Protein AF-A0A2L2Z9X3-F1 (afdb_monomer)

Secondary structure (DSSP, 8-state):
-EEEEEEEE--S-SSBS-SEEEEEEEEE----SS-TT---S-EEEEEEEPPP-BPTT--TTS----

Mean predicted aligned error: 6.76 Å

InterPro domains:
  IPR002164 Nucleosome assembly protein [PF00956] (3-66)
  IPR002164 Nucleosome assembly protein [PTHR11875] (3-66)
  IPR037231 NAP-like superfamily [SSF143113] (2-66)

Sequence (66 aa):
PMSCTLDFFFEPIEYLTNSVLSKEFGLKCVRDPADVFSFEVPEIVKAKGSTIDWNKVKNVTVKTIK

Nearest PDB structures (foldseek):
  6k0c-assembly1_A  TM=8.417E-01  e=1.845E-04  Caenorhabditis elegans
  8xaa-assembly2_G  TM=8.644E-01  e=4.111E-04  Caenorhabditis elegans
  6k09-assembly1_B  TM=8.715E-01  e=5.169E-04  Caenorhabditis elegans
  8xaa-assembly1_E  TM=8.659E-01  e=5.169E-04  Caenorhabditis elegans
  6k00-assembly1_A  TM=8.412E-01  e=6.138E-04  Caenorhabditis elegans

pLDDT: mean 87.35, std 10.86, range [58.31, 97.62]

Organism: Parasteatoda tepidariorum (NCBI:txid114398)

Structure (mmCIF, N/CA/C/O backbone):
data_AF-A0A2L2Z9X3-F1
#
_entry.id   AF-A0A2L2Z9X3-F1
#
loop_
_atom_site.group_PDB
_atom_site.id
_atom_site.type_symbol
_atom_site.label_atom_id
_atom_site.label_alt_id
_atom_site.label_comp_id
_atom_site.label_asym_id
_atom_site.label_entity_id
_atom_site.label_seq_id
_atom_site.pdbx_PDB_ins_code
_atom_site.Cartn_x
_atom_site.Cartn_y
_atom_site.Cartn_z
_atom_site.occupancy
_atom_site.B_iso_or_equiv
_atom_site.auth_seq_id
_atom_site.auth_comp_id
_atom_site.auth_asym_id
_atom_site.auth_atom_id
_atom_site.pdbx_PDB_model_num
ATOM 1 N N . PRO A 1 1 ? 13.294 -8.362 -12.179 1.00 65.44 1 PRO A N 1
ATOM 2 C CA . PRO A 1 1 ? 12.479 -7.251 -11.627 1.00 65.44 1 PRO A CA 1
ATOM 3 C C . PRO A 1 1 ? 12.966 -6.917 -10.218 1.00 65.44 1 PRO A C 1
ATOM 5 O O . PRO A 1 1 ? 12.955 -7.798 -9.367 1.00 65.44 1 PRO A O 1
ATOM 8 N N . MET A 1 2 ? 13.474 -5.702 -10.005 1.00 86.88 2 MET A N 1
ATOM 9 C CA . MET A 1 2 ? 13.800 -5.248 -8.652 1.00 86.88 2 MET A CA 1
ATOM 10 C C . MET A 1 2 ? 12.501 -4.843 -7.959 1.00 86.88 2 MET A C 1
ATOM 12 O O . MET A 1 2 ? 11.608 -4.288 -8.596 1.00 86.88 2 MET A O 1
ATOM 16 N N . SER A 1 3 ? 12.378 -5.131 -6.671 1.00 90.00 3 SER A N 1
ATOM 17 C CA . SER A 1 3 ? 11.251 -4.679 -5.863 1.00 90.00 3 SER A CA 1
ATOM 18 C C . SER A 1 3 ? 11.731 -4.263 -4.484 1.00 90.00 3 SER A C 1
ATOM 20 O O . SER A 1 3 ? 12.675 -4.841 -3.950 1.00 90.00 3 SER A O 1
ATOM 22 N N . CYS A 1 4 ? 11.077 -3.258 -3.920 1.00 91.50 4 CYS A N 1
ATOM 23 C CA . CYS A 1 4 ? 11.280 -2.801 -2.555 1.00 91.50 4 CYS A CA 1
ATOM 24 C C . CYS A 1 4 ? 9.954 -2.927 -1.804 1.00 91.50 4 CYS A C 1
ATOM 26 O O . CYS A 1 4 ? 8.924 -2.491 -2.319 1.00 91.50 4 CYS A O 1
ATOM 28 N N . THR A 1 5 ? 9.975 -3.510 -0.610 1.00 95.69 5 THR A N 1
ATOM 29 C CA . THR A 1 5 ? 8.784 -3.659 0.233 1.00 95.69 5 THR A CA 1
ATOM 30 C C . THR A 1 5 ? 8.973 -2.863 1.513 1.00 95.69 5 THR A C 1
ATOM 32 O O . THR A 1 5 ? 10.006 -2.978 2.168 1.00 95.69 5 THR A O 1
ATOM 35 N N . LEU A 1 6 ? 7.980 -2.041 1.848 1.00 97.12 6 LEU A N 1
ATOM 36 C CA . LEU A 1 6 ? 7.893 -1.332 3.118 1.00 97.12 6 LEU A CA 1
ATOM 37 C C . LEU A 1 6 ? 6.832 -2.003 3.984 1.00 97.12 6 LEU A C 1
ATOM 39 O O . LEU A 1 6 ? 5.662 -2.043 3.594 1.00 97.12 6 LEU A O 1
ATOM 43 N N . ASP A 1 7 ? 7.249 -2.466 5.158 1.00 97.50 7 ASP A N 1
ATOM 44 C CA . ASP A 1 7 ? 6.375 -3.055 6.165 1.00 97.50 7 ASP A CA 1
ATOM 45 C C . ASP A 1 7 ? 6.162 -2.081 7.324 1.00 97.50 7 ASP A C 1
ATOM 47 O O . ASP A 1 7 ? 7.107 -1.542 7.905 1.00 97.50 7 ASP A O 1
ATOM 51 N N . PHE A 1 8 ? 4.896 -1.861 7.657 1.00 96.94 8 PHE A N 1
ATOM 52 C CA . PHE A 1 8 ? 4.452 -1.017 8.755 1.00 96.94 8 PHE A CA 1
ATOM 53 C C . PHE A 1 8 ? 3.878 -1.919 9.842 1.00 96.94 8 PHE A C 1
ATOM 55 O O . PHE A 1 8 ? 2.828 -2.532 9.644 1.00 96.94 8 PHE A O 1
ATOM 62 N N . PHE A 1 9 ? 4.579 -2.009 10.970 1.00 97.19 9 PHE A N 1
ATOM 63 C CA . PHE A 1 9 ? 4.186 -2.832 12.109 1.00 97.19 9 PHE A CA 1
ATOM 64 C C . PHE A 1 9 ? 3.298 -2.029 13.055 1.00 97.19 9 PHE A C 1
ATOM 66 O O . PHE A 1 9 ? 3.640 -0.910 13.440 1.00 97.19 9 PHE A O 1
ATOM 73 N N . PHE A 1 10 ? 2.171 -2.617 13.434 1.00 95.50 10 PHE A N 1
ATOM 74 C CA . PHE A 1 10 ? 1.203 -2.040 14.351 1.00 95.50 10 PHE A CA 1
ATOM 75 C C . PHE A 1 10 ? 1.045 -2.950 15.562 1.00 95.50 10 PHE A C 1
ATOM 77 O O . PHE A 1 10 ? 0.870 -4.164 15.436 1.00 95.50 10 PHE A O 1
ATOM 84 N N . GLU A 1 11 ? 1.058 -2.346 16.744 1.00 95.81 11 GLU A N 1
ATOM 85 C CA . GLU A 1 11 ? 0.483 -2.985 17.922 1.00 95.81 11 GLU A CA 1
ATOM 86 C C . GLU A 1 11 ? -1.044 -3.101 17.762 1.00 95.81 11 GLU A C 1
ATOM 88 O O . GLU A 1 11 ? -1.632 -2.413 16.919 1.00 95.81 11 GLU A O 1
ATOM 93 N N . PRO A 1 12 ? -1.720 -3.963 18.542 1.00 94.94 12 PRO A N 1
ATOM 94 C CA . PRO A 1 12 ? -3.171 -4.073 18.489 1.00 94.94 12 PRO A CA 1
ATOM 95 C C . PRO A 1 12 ? -3.844 -2.721 18.765 1.00 94.94 12 PRO A C 1
ATOM 97 O O . PRO A 1 12 ? -3.734 -2.170 19.859 1.00 94.94 12 PRO A O 1
ATOM 100 N N . ILE A 1 13 ? -4.569 -2.201 17.773 1.00 93.62 13 ILE A N 1
ATOM 101 C CA . ILE A 1 13 ? -5.309 -0.939 17.868 1.00 93.62 13 ILE A CA 1
ATOM 102 C C . ILE A 1 13 ? -6.782 -1.130 17.500 1.00 93.62 13 ILE A C 1
ATOM 104 O O . ILE A 1 13 ? -7.165 -2.060 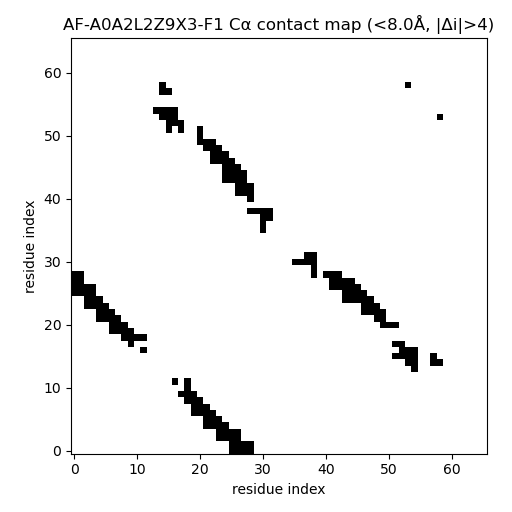16.799 1.00 93.62 13 ILE A O 1
ATOM 108 N N . GLU A 1 14 ? -7.628 -0.197 17.932 1.00 95.94 14 GLU A N 1
ATOM 109 C CA . GLU A 1 14 ? -9.080 -0.226 17.696 1.00 95.94 14 GLU A CA 1
ATOM 110 C C . GLU A 1 14 ? -9.477 -0.114 16.212 1.00 95.94 14 GLU A C 1
ATOM 112 O O . GLU A 1 14 ? -10.599 -0.455 15.842 1.00 95.94 14 GLU A O 1
ATOM 117 N N . TYR A 1 15 ? -8.591 0.368 15.342 1.00 94.50 15 TYR A N 1
ATOM 118 C CA . TYR A 1 15 ? -8.958 0.739 13.974 1.00 94.50 15 TYR A CA 1
ATOM 119 C C . TYR A 1 15 ? -8.923 -0.418 12.979 1.00 94.50 15 TYR A C 1
ATOM 121 O O . TYR A 1 15 ? -9.750 -0.459 12.067 1.00 94.50 15 TYR A O 1
ATOM 129 N N . LEU A 1 16 ? -7.984 -1.343 13.139 1.00 95.19 16 LEU A N 1
ATOM 130 C CA . LEU A 1 16 ? -7.710 -2.403 12.175 1.00 95.19 16 LEU A CA 1
ATOM 131 C C . LEU A 1 16 ? -7.173 -3.643 12.884 1.00 95.19 16 LEU A C 1
ATOM 133 O O . LEU A 1 16 ? -6.600 -3.539 13.967 1.00 95.19 16 LEU A O 1
ATOM 137 N N . THR A 1 17 ? -7.356 -4.809 12.271 1.00 95.56 17 THR A N 1
ATOM 138 C CA . THR A 1 17 ? -6.876 -6.084 12.826 1.00 95.56 17 THR A CA 1
ATOM 139 C C . THR A 1 17 ? -5.498 -6.491 12.310 1.00 95.56 17 THR A C 1
ATOM 141 O O . THR A 1 17 ? -4.894 -7.405 12.866 1.00 95.56 17 THR A O 1
ATOM 144 N N . ASN A 1 18 ? -4.981 -5.853 11.253 1.00 96.00 18 ASN A N 1
ATOM 145 C CA . ASN A 1 18 ? -3.668 -6.196 10.704 1.00 96.00 18 ASN A CA 1
ATOM 146 C C . ASN A 1 18 ? -2.546 -5.786 11.666 1.00 96.00 18 ASN A C 1
ATOM 148 O O . ASN A 1 18 ? -2.400 -4.616 11.996 1.00 96.00 18 ASN A O 1
ATOM 152 N N . SER A 1 19 ? -1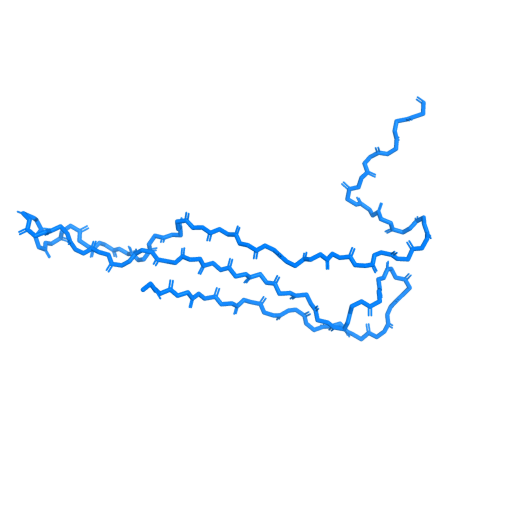.682 -6.726 12.043 1.00 96.81 19 SER A N 1
ATOM 153 C CA . SER A 1 19 ? -0.445 -6.389 12.764 1.00 96.81 19 SER A CA 1
ATOM 154 C C . SER A 1 19 ? 0.639 -5.823 11.844 1.00 96.81 19 SER A C 1
ATOM 156 O O . SER A 1 19 ? 1.559 -5.159 12.311 1.00 96.81 19 SER A O 1
ATOM 158 N N . VAL A 1 20 ? 0.548 -6.084 10.535 1.00 97.12 20 VAL A N 1
ATOM 159 C CA . VAL A 1 20 ? 1.484 -5.573 9.528 1.00 97.12 20 VAL A CA 1
ATOM 160 C C . VAL A 1 20 ? 0.713 -5.133 8.291 1.00 97.12 20 VAL A C 1
ATOM 162 O O . VAL A 1 20 ? -0.109 -5.890 7.771 1.00 97.12 20 VAL A O 1
ATOM 165 N N . LEU A 1 21 ? 0.999 -3.926 7.807 1.00 97.62 21 LEU A N 1
ATOM 166 C CA . LEU A 1 21 ? 0.599 -3.472 6.478 1.00 97.62 21 LEU A CA 1
ATOM 167 C C . LEU A 1 21 ? 1.836 -3.387 5.591 1.00 97.62 21 LEU A C 1
ATOM 169 O O . LEU A 1 21 ? 2.816 -2.745 5.957 1.00 97.62 21 LEU A O 1
ATOM 173 N N . SER A 1 22 ? 1.770 -3.991 4.411 1.00 97.25 22 SER A N 1
ATOM 174 C CA . SER A 1 22 ? 2.876 -4.003 3.450 1.00 97.25 22 SER A CA 1
ATOM 175 C C . SER A 1 22 ? 2.554 -3.165 2.218 1.00 97.25 22 SER A C 1
ATOM 177 O O . SER A 1 22 ? 1.427 -3.188 1.699 1.00 97.25 22 SER A O 1
ATOM 179 N N . LYS A 1 23 ? 3.564 -2.453 1.716 1.00 97.50 23 LYS A N 1
ATOM 180 C CA . LYS A 1 23 ? 3.544 -1.729 0.444 1.00 97.50 23 LYS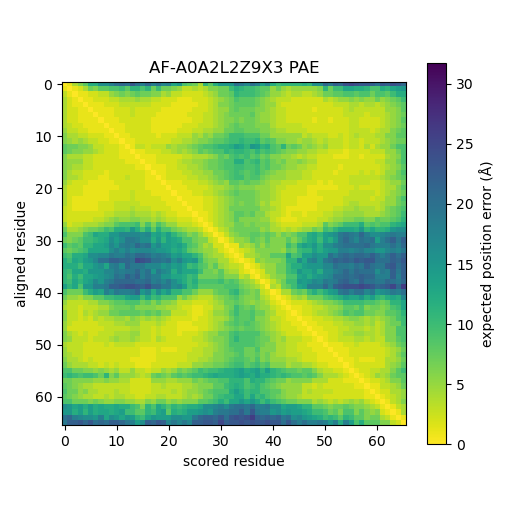 A CA 1
ATOM 181 C C . LYS A 1 23 ? 4.731 -2.168 -0.404 1.00 97.50 23 LYS A C 1
ATOM 183 O O . LYS A 1 23 ? 5.875 -1.891 -0.067 1.00 97.50 23 LYS A O 1
ATOM 188 N N . GLU A 1 24 ? 4.448 -2.821 -1.520 1.00 96.12 24 GLU A N 1
ATOM 189 C CA . GLU A 1 24 ? 5.454 -3.288 -2.470 1.00 96.12 24 GLU A CA 1
ATOM 190 C C . GLU A 1 24 ? 5.566 -2.308 -3.645 1.00 96.12 24 GLU A C 1
ATOM 192 O O . GLU A 1 24 ? 4.563 -1.910 -4.247 1.00 96.12 24 GLU A O 1
ATOM 197 N N . PHE A 1 25 ? 6.794 -1.931 -3.987 1.00 94.56 25 PHE A N 1
ATOM 198 C CA . PHE A 1 25 ? 7.148 -1.095 -5.126 1.00 94.56 25 PHE A CA 1
ATOM 199 C C . PHE A 1 25 ? 7.980 -1.908 -6.115 1.00 94.56 25 PHE A C 1
ATOM 201 O O . PHE A 1 25 ? 9.076 -2.360 -5.794 1.00 94.56 25 PHE A O 1
ATOM 208 N N . GLY A 1 26 ? 7.468 -2.085 -7.330 1.00 92.69 26 GLY A N 1
ATOM 209 C CA . GLY A 1 26 ? 8.227 -2.629 -8.448 1.00 92.69 26 GLY A CA 1
ATOM 210 C C . GLY A 1 26 ? 9.124 -1.547 -9.035 1.00 92.69 26 GLY A C 1
ATOM 211 O O . GLY A 1 26 ? 8.637 -0.476 -9.398 1.00 92.69 26 GLY A O 1
ATOM 212 N N . LEU A 1 27 ? 10.416 -1.838 -9.136 1.00 90.25 27 LEU A N 1
ATOM 213 C CA . LEU A 1 27 ? 11.445 -0.939 -9.636 1.00 90.25 27 LEU A CA 1
ATOM 214 C C . LEU A 1 27 ? 11.937 -1.405 -11.006 1.00 90.25 27 LEU A C 1
ATOM 216 O O . LEU A 1 27 ? 12.220 -2.591 -11.229 1.00 90.25 27 LEU A O 1
ATOM 220 N N . LYS A 1 28 ? 12.074 -0.454 -11.925 1.00 85.38 28 LYS A N 1
ATOM 221 C CA . LYS A 1 28 ? 12.712 -0.661 -13.219 1.00 85.38 28 LYS A CA 1
ATOM 222 C C . LYS A 1 28 ? 14.107 -0.058 -13.173 1.00 85.38 28 LYS A C 1
ATOM 224 O O . LYS A 1 28 ? 14.278 1.151 -13.073 1.00 85.38 28 LYS A O 1
ATOM 229 N N . CYS A 1 29 ? 15.092 -0.942 -13.282 1.00 77.44 29 CYS A N 1
ATOM 230 C CA . CYS A 1 29 ? 16.501 -0.590 -13.381 1.00 77.44 29 CYS A CA 1
ATOM 231 C C . CYS A 1 29 ? 17.031 -1.087 -14.729 1.00 77.44 29 CYS A C 1
ATOM 233 O O . CYS A 1 29 ? 17.735 -2.092 -14.790 1.00 77.44 29 CYS A O 1
ATOM 235 N N . VAL A 1 30 ? 16.584 -0.467 -15.823 1.00 72.12 30 VAL A N 1
ATOM 236 C CA . VAL A 1 30 ? 16.978 -0.855 -17.184 1.00 72.12 30 VAL A CA 1
ATOM 237 C C . VAL A 1 30 ? 17.809 0.272 -17.773 1.00 72.12 30 VAL A C 1
ATOM 239 O O . VAL A 1 30 ? 17.326 1.396 -17.846 1.00 72.12 30 VAL A O 1
ATOM 242 N N . ARG A 1 31 ? 19.042 -0.034 -18.185 1.00 65.69 31 ARG A N 1
ATOM 243 C CA . ARG A 1 31 ? 19.845 0.878 -19.006 1.00 65.69 31 ARG A CA 1
ATOM 244 C C . ARG A 1 31 ? 19.370 0.791 -20.450 1.00 65.69 31 ARG A C 1
ATOM 246 O O . ARG A 1 31 ? 19.126 -0.320 -20.925 1.00 65.69 31 ARG A O 1
ATOM 253 N N . ASP A 1 32 ? 19.264 1.922 -21.136 1.00 70.62 32 ASP A N 1
ATOM 254 C CA . ASP A 1 32 ? 19.075 1.909 -22.582 1.00 70.62 32 ASP A CA 1
ATOM 255 C C . ASP A 1 32 ? 20.369 1.392 -23.246 1.00 70.62 32 ASP A C 1
ATOM 257 O O . ASP A 1 32 ? 21.438 1.960 -23.017 1.00 70.62 32 ASP A O 1
ATOM 261 N N . PRO A 1 33 ? 20.338 0.301 -24.033 1.00 74.06 33 PRO A N 1
ATOM 262 C CA . PRO A 1 33 ? 21.522 -0.164 -24.752 1.00 74.06 33 PRO A CA 1
ATOM 263 C C . PRO A 1 33 ? 22.017 0.832 -25.815 1.00 74.06 33 PRO A C 1
ATOM 265 O O . PRO A 1 33 ? 23.186 0.759 -26.191 1.00 74.06 33 PRO A O 1
ATOM 268 N N . ALA A 1 34 ? 21.168 1.748 -26.292 1.00 78.81 34 ALA A N 1
ATOM 269 C CA . ALA A 1 34 ? 21.548 2.816 -27.214 1.00 78.81 34 ALA A CA 1
ATOM 270 C C . ALA A 1 34 ? 22.152 4.039 -26.499 1.00 78.81 34 ALA A C 1
ATOM 272 O O . ALA A 1 34 ? 22.918 4.780 -27.113 1.00 78.81 34 ALA A O 1
ATOM 273 N N . ASP A 1 35 ? 21.860 4.221 -25.209 1.00 74.44 35 ASP A N 1
ATOM 274 C CA . ASP A 1 35 ? 22.413 5.288 -24.376 1.00 74.44 35 ASP A CA 1
ATOM 275 C C . ASP A 1 35 ? 22.807 4.740 -22.998 1.00 74.44 35 ASP A C 1
ATOM 277 O O . ASP A 1 35 ? 22.048 4.757 -22.026 1.00 74.44 35 ASP A O 1
ATOM 281 N N . VAL A 1 36 ? 24.042 4.249 -22.917 1.00 70.75 36 VAL A N 1
ATOM 282 C CA . VAL A 1 36 ? 24.592 3.583 -21.727 1.00 70.75 36 VAL A CA 1
ATOM 283 C C . VAL A 1 36 ? 24.776 4.509 -20.515 1.00 70.75 36 VAL A C 1
ATOM 285 O O . VAL A 1 36 ? 25.021 4.003 -19.416 1.00 70.75 36 VAL A O 1
ATOM 288 N N . PHE A 1 37 ? 24.641 5.830 -20.693 1.00 73.56 37 PHE A N 1
ATOM 289 C CA . PHE A 1 37 ? 24.731 6.835 -19.628 1.00 73.56 37 PHE A CA 1
ATOM 290 C C . PHE A 1 37 ? 23.364 7.353 -19.163 1.00 73.56 37 PHE A C 1
ATOM 292 O O . PHE A 1 37 ? 23.293 7.969 -18.106 1.00 73.56 37 PHE A O 1
ATOM 299 N N . SER A 1 38 ? 22.281 7.038 -19.878 1.00 71.50 38 SER A N 1
ATOM 300 C CA . SER A 1 38 ? 20.903 7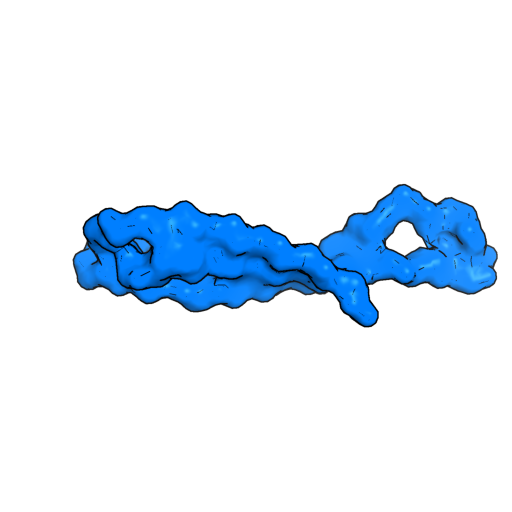.445 -19.543 1.00 71.50 38 SER A CA 1
ATOM 301 C C . SER A 1 38 ? 20.368 6.914 -18.205 1.00 71.50 38 SER A C 1
ATOM 303 O O . SER A 1 38 ? 19.282 7.293 -17.765 1.00 71.50 38 SER A O 1
ATOM 305 N N . PHE A 1 39 ? 21.091 6.005 -17.546 1.00 65.31 39 PHE A N 1
ATOM 306 C CA . PHE A 1 39 ? 20.635 5.403 -16.301 1.00 65.31 39 PHE A CA 1
ATOM 307 C C . PHE A 1 39 ? 20.929 6.304 -15.102 1.00 65.31 39 PHE A C 1
ATOM 309 O O . PHE A 1 39 ? 21.955 6.147 -14.439 1.00 65.31 39 PHE A O 1
ATOM 316 N N . GLU A 1 40 ? 20.013 7.226 -14.815 1.00 68.31 40 GLU A N 1
ATOM 317 C CA . GLU A 1 40 ? 20.183 8.168 -13.708 1.00 68.31 40 GLU A CA 1
ATOM 318 C C . GLU A 1 40 ? 19.699 7.617 -12.355 1.00 68.31 40 GLU A C 1
ATOM 320 O O . GLU A 1 40 ? 20.393 7.811 -11.361 1.00 68.31 40 GLU A O 1
ATOM 325 N N . VAL A 1 41 ? 18.578 6.877 -12.278 1.00 69.69 41 VAL A N 1
ATOM 326 C CA . VAL A 1 41 ? 18.034 6.338 -11.007 1.00 69.69 41 VAL A CA 1
ATOM 327 C C . VAL A 1 41 ? 17.015 5.192 -11.205 1.00 69.69 41 VAL A C 1
ATOM 329 O O . VAL A 1 41 ? 16.425 5.071 -12.278 1.00 69.69 41 VAL A O 1
ATOM 332 N N . PRO A 1 42 ? 16.756 4.352 -10.176 1.00 79.56 42 PRO A N 1
ATOM 333 C CA . PRO A 1 42 ? 15.650 3.390 -10.173 1.00 79.56 42 PRO A CA 1
ATOM 334 C C . PRO A 1 42 ? 14.283 4.081 -10.288 1.00 79.56 42 PRO A C 1
ATOM 336 O O . PRO A 1 42 ? 13.928 4.902 -9.443 1.00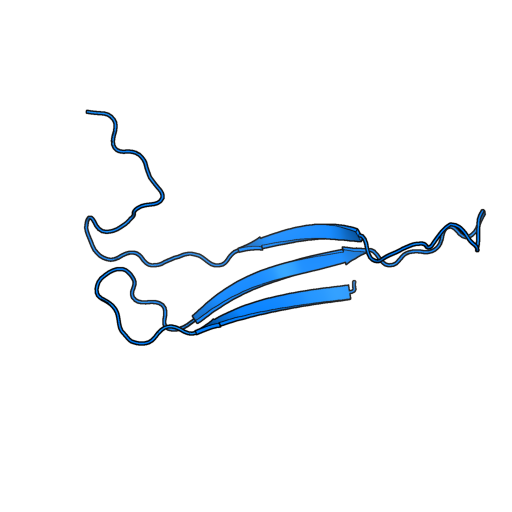 79.56 42 PRO A O 1
ATOM 339 N N . GLU A 1 43 ? 13.480 3.699 -11.280 1.00 86.62 43 GLU A N 1
ATOM 340 C CA . GLU A 1 43 ? 12.119 4.220 -11.455 1.00 86.62 43 GLU A CA 1
ATOM 341 C C . GLU A 1 43 ? 11.086 3.285 -10.807 1.00 86.62 43 GLU A C 1
ATOM 343 O O . GLU A 1 43 ? 11.128 2.065 -11.003 1.00 86.62 43 GLU A O 1
ATOM 348 N N . ILE A 1 44 ? 10.125 3.838 -10.057 1.00 89.38 44 ILE A N 1
ATOM 349 C CA . ILE A 1 44 ? 8.985 3.069 -9.538 1.00 89.38 44 ILE A CA 1
ATOM 350 C C . ILE A 1 44 ? 7.974 2.865 -10.670 1.00 89.38 44 ILE A C 1
ATOM 352 O O . ILE A 1 44 ? 7.278 3.793 -11.065 1.00 89.38 44 ILE A O 1
ATOM 356 N N . VAL A 1 45 ? 7.839 1.628 -11.147 1.00 91.31 45 VAL A N 1
ATOM 357 C CA . VAL A 1 45 ? 6.928 1.270 -12.251 1.00 91.31 45 VAL A CA 1
ATOM 358 C C . VAL A 1 45 ? 5.631 0.618 -11.794 1.00 91.31 45 VAL A C 1
ATOM 360 O O . VAL A 1 45 ? 4.670 0.524 -12.557 1.00 91.31 45 VAL A O 1
ATOM 363 N N . LYS A 1 46 ? 5.584 0.123 -10.556 1.00 92.75 46 LYS A N 1
ATOM 364 C CA . LYS A 1 46 ? 4.384 -0.496 -9.992 1.00 92.75 46 LYS A CA 1
ATOM 365 C C . LYS A 1 46 ? 4.332 -0.268 -8.495 1.00 92.75 46 LYS A C 1
ATOM 367 O O . LYS A 1 46 ? 5.355 -0.332 -7.826 1.00 92.75 46 LYS A O 1
ATOM 372 N N . ALA A 1 47 ? 3.132 -0.073 -7.966 1.00 94.81 47 ALA A N 1
ATOM 373 C CA . ALA A 1 47 ? 2.886 -0.052 -6.535 1.00 94.81 47 ALA A CA 1
ATOM 374 C C . ALA A 1 47 ? 1.741 -1.016 -6.210 1.00 94.81 47 ALA A C 1
ATOM 376 O O . ALA A 1 47 ? 0.672 -0.943 -6.817 1.00 94.81 47 ALA A O 1
ATOM 377 N N . LYS A 1 48 ? 1.958 -1.922 -5.258 1.00 96.38 48 LYS A N 1
ATOM 378 C CA . LYS A 1 48 ? 0.967 -2.884 -4.774 1.00 96.38 48 LYS A CA 1
ATOM 379 C C . LYS A 1 48 ? 0.810 -2.707 -3.267 1.00 96.38 48 LYS A C 1
ATOM 381 O O . LYS A 1 48 ? 1.774 -2.818 -2.518 1.00 96.38 48 LYS A O 1
ATOM 386 N N . GLY A 1 49 ? -0.402 -2.367 -2.838 1.00 95.31 49 GLY A N 1
ATOM 387 C CA . GLY 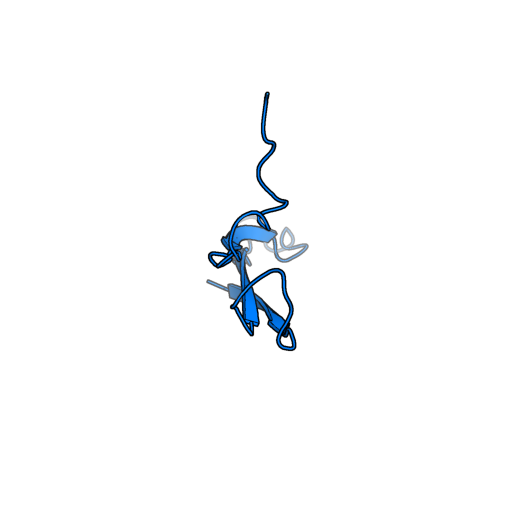A 1 49 ? -0.762 -2.315 -1.421 1.00 95.31 49 GLY A CA 1
ATOM 388 C C . GLY A 1 49 ? -1.287 -3.656 -0.917 1.00 95.31 49 GLY A C 1
ATOM 389 O O . GLY A 1 49 ? -1.661 -4.523 -1.709 1.00 95.31 49 GLY A O 1
ATOM 390 N N . SER A 1 50 ? -1.332 -3.792 0.402 1.00 94.31 50 SER A N 1
ATOM 391 C CA . SER A 1 50 ? -2.091 -4.826 1.106 1.00 94.31 50 SER A CA 1
ATOM 392 C C . SER A 1 50 ? -3.512 -4.340 1.408 1.00 94.31 50 SER A C 1
ATOM 394 O O . SER A 1 50 ? -3.776 -3.136 1.460 1.00 94.31 50 SER A O 1
ATOM 396 N N . THR A 1 51 ? -4.440 -5.283 1.569 1.00 95.94 51 THR A N 1
ATOM 397 C CA . THR A 1 51 ? -5.796 -4.988 2.045 1.00 95.94 51 THR A CA 1
ATOM 398 C C . THR A 1 51 ? -5.738 -4.619 3.522 1.00 95.94 51 THR A C 1
ATOM 400 O O . THR A 1 51 ? -5.058 -5.293 4.289 1.00 95.94 51 THR A O 1
ATOM 403 N N . ILE A 1 52 ? -6.445 -3.555 3.907 1.00 96.31 52 ILE A N 1
ATOM 404 C CA . ILE A 1 52 ? -6.581 -3.156 5.309 1.00 96.31 52 ILE A CA 1
ATOM 405 C C . ILE A 1 52 ? -7.902 -3.713 5.840 1.00 96.31 52 ILE A C 1
ATOM 407 O O . ILE A 1 52 ? -8.977 -3.362 5.342 1.00 96.31 52 ILE A O 1
ATOM 411 N N . ASP A 1 53 ? -7.812 -4.546 6.868 1.00 95.00 53 ASP A N 1
ATOM 412 C CA . ASP A 1 53 ? -8.931 -5.143 7.585 1.00 95.00 53 ASP A CA 1
ATOM 413 C C . ASP A 1 53 ? -9.397 -4.182 8.680 1.00 95.00 53 ASP A C 1
ATOM 415 O O . ASP A 1 53 ? -8.992 -4.242 9.844 1.00 95.00 53 ASP A O 1
ATOM 419 N N . TRP A 1 54 ? -10.228 -3.226 8.268 1.00 95.12 54 TRP A N 1
ATOM 420 C CA . TRP A 1 54 ? -10.804 -2.231 9.163 1.00 95.12 54 TRP A CA 1
ATOM 421 C C . TRP A 1 54 ? -11.819 -2.851 10.119 1.00 95.12 54 TRP A C 1
ATOM 423 O O . TRP A 1 54 ? -12.713 -3.597 9.713 1.00 95.12 54 TRP A O 1
ATOM 433 N N . ASN A 1 55 ? -11.773 -2.419 11.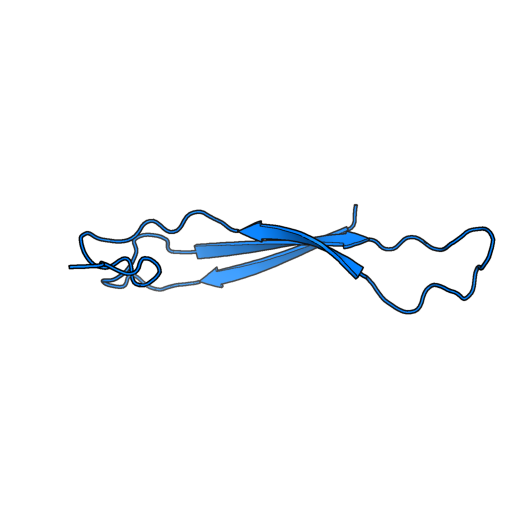375 1.00 93.38 55 ASN A N 1
ATOM 434 C CA . ASN A 1 55 ? -12.845 -2.690 12.319 1.00 93.38 55 ASN A CA 1
ATOM 435 C C . ASN A 1 55 ? -14.129 -1.939 11.925 1.00 93.38 55 ASN A C 1
ATOM 437 O O . ASN A 1 55 ? -14.126 -0.947 11.185 1.00 93.38 55 ASN A O 1
ATOM 441 N N . LYS A 1 56 ? -15.272 -2.432 12.411 1.00 91.25 56 LYS A N 1
ATOM 442 C CA . LYS A 1 56 ? -16.601 -1.932 12.030 1.00 91.25 56 LYS A CA 1
ATOM 443 C C . LYS A 1 56 ? -16.715 -0.417 12.265 1.00 91.25 56 LYS A C 1
ATOM 445 O O . LYS A 1 56 ? -16.471 0.059 13.367 1.00 91.25 56 LYS A O 1
ATOM 450 N N . VAL A 1 57 ? -17.130 0.336 11.239 1.00 87.44 57 VAL A N 1
ATOM 451 C CA . VAL A 1 57 ? -17.274 1.815 11.268 1.00 87.44 57 VAL A CA 1
ATOM 452 C C . VAL A 1 57 ? -15.944 2.572 11.482 1.00 87.44 57 VAL A C 1
ATOM 454 O O . VAL A 1 57 ? -15.947 3.773 11.729 1.00 87.44 57 VAL A O 1
ATOM 457 N N . LYS A 1 58 ? -14.788 1.907 11.360 1.00 91.69 58 LYS A N 1
ATOM 458 C CA . LYS A 1 58 ? -13.462 2.529 11.535 1.00 91.69 58 LYS A CA 1
ATOM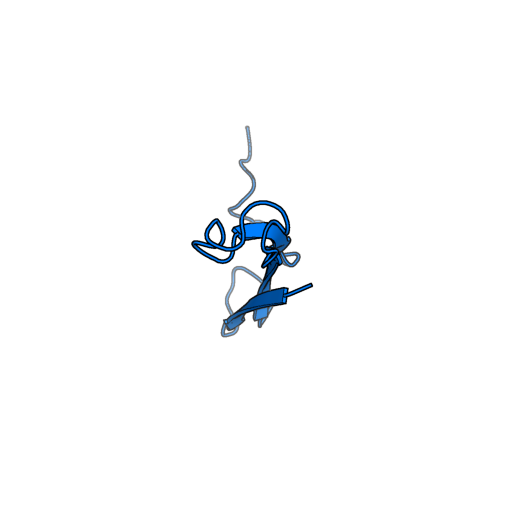 459 C C . LYS A 1 58 ? -12.688 2.734 10.239 1.00 91.69 58 LYS A C 1
ATOM 461 O O . LYS A 1 58 ? -11.574 3.245 10.284 1.00 91.69 58 LYS A O 1
ATOM 466 N N . ASN A 1 59 ? -13.272 2.395 9.089 1.00 92.81 59 ASN A N 1
ATOM 467 C CA . ASN A 1 59 ? -12.650 2.673 7.800 1.00 92.81 59 ASN A CA 1
ATOM 468 C C . ASN A 1 59 ? -12.653 4.181 7.506 1.00 92.81 59 ASN A C 1
ATOM 470 O O . ASN A 1 59 ? -13.652 4.736 7.052 1.00 92.81 59 ASN A O 1
ATOM 474 N N . VAL A 1 60 ? -11.509 4.826 7.739 1.00 91.94 60 VAL A N 1
ATOM 475 C CA . VAL A 1 60 ? -11.313 6.267 7.511 1.00 91.94 60 VAL A CA 1
ATOM 476 C C . VAL A 1 60 ? -10.982 6.620 6.057 1.00 91.94 60 VAL A C 1
ATOM 478 O O . VAL A 1 60 ? -10.914 7.796 5.711 1.00 91.94 60 VAL A O 1
ATOM 481 N N . THR A 1 61 ? -10.772 5.626 5.189 1.00 92.31 61 THR A N 1
ATOM 482 C CA . THR A 1 61 ? -10.396 5.843 3.778 1.00 92.31 61 THR A CA 1
ATOM 483 C C . THR A 1 61 ? -11.597 6.032 2.854 1.00 92.31 61 THR A C 1
ATOM 485 O O . THR A 1 61 ? -11.438 6.470 1.716 1.00 92.31 61 THR A O 1
ATOM 488 N N . VAL A 1 62 ? -12.807 5.737 3.339 1.00 88.25 62 VAL A N 1
ATOM 489 C CA . VAL A 1 62 ? -14.048 5.864 2.571 1.00 88.25 62 VAL A CA 1
ATOM 490 C C . VAL A 1 62 ? -14.855 7.042 3.103 1.00 88.25 62 VAL A C 1
ATOM 492 O O . VAL A 1 62 ? -15.218 7.095 4.277 1.00 88.25 62 VAL A O 1
ATOM 495 N N . LYS A 1 63 ? -15.180 7.994 2.226 1.00 80.94 63 LYS A N 1
ATOM 496 C CA . LYS A 1 63 ? -16.086 9.097 2.562 1.00 80.94 63 LYS A CA 1
ATOM 497 C C . LYS A 1 63 ? -17.526 8.585 2.587 1.00 80.94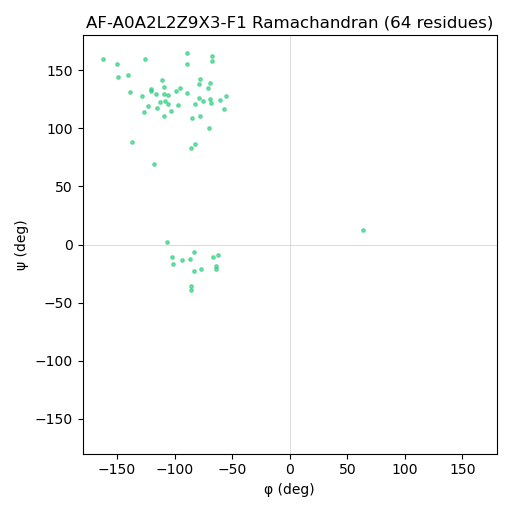 63 LYS A C 1
ATOM 499 O O . LYS A 1 63 ? -18.016 8.080 1.583 1.00 80.94 63 LYS A O 1
ATOM 504 N N . THR A 1 64 ? -18.217 8.756 3.712 1.00 70.50 64 THR A N 1
ATOM 505 C CA . THR A 1 64 ? -19.666 8.514 3.780 1.00 70.50 64 THR A CA 1
ATOM 506 C C . THR A 1 64 ? -20.384 9.776 3.309 1.00 70.50 64 THR A C 1
ATOM 508 O O . THR A 1 64 ? -20.335 10.799 3.990 1.00 70.50 64 THR A O 1
ATOM 511 N N . ILE A 1 65 ? -21.002 9.727 2.131 1.00 70.69 65 ILE A N 1
ATOM 512 C CA . ILE A 1 65 ? -21.910 10.782 1.668 1.00 70.69 65 ILE A CA 1
ATOM 513 C C . ILE A 1 65 ? -23.267 10.490 2.320 1.00 70.69 65 ILE A C 1
ATOM 515 O O . ILE A 1 65 ? -23.780 9.381 2.173 1.00 70.69 65 ILE A O 1
ATOM 519 N N . LYS A 1 66 ? -23.780 11.441 3.104 1.00 58.31 66 LYS A N 1
ATOM 520 C CA . LYS A 1 66 ? -25.139 11.405 3.660 1.00 58.31 66 LYS A CA 1
ATOM 521 C C . LYS A 1 66 ? -26.116 12.065 2.703 1.00 58.31 66 LYS A C 1
ATOM 523 O O . LYS A 1 66 ? -25.692 13.046 2.051 1.00 58.31 66 LYS A O 1
#

Foldseek 3Di:
DDKDKDKDADDDDQFFDDRIWMKMFDWDQDADPVHNPPRDDIDGPDIDTDDTGTDPPRPPPDDDDD

Radius of gyration: 18.25 Å; Cα contacts (8 Å, |Δi|>4): 96; chains: 1; bounding box: 50×19×46 Å

Solvent-accessible surface area (backbone atoms only — not comparable to full-atom values): 4337 Å² total; per-residue (Å²): 132,52,71,50,74,49,75,47,80,43,73,96,50,89,46,37,74,58,50,61,49,46,40,38,34,34,33,46,82,74,65,45,90,92,40,80,78,73,61,82,72,76,41,81,75,41,78,47,76,58,88,80,53,52,33,89,97,43,59,81,88,60,86,83,84,128